Protein AF-A0A2V7ZCT7-F1 (afdb_monomer)

pLDDT: mean 86.46, std 10.09, range [55.41, 98.19]

Sequence (62 aa):
MVLPKLGTFGNAGVGIVRGPGLNVIDISATKEVHRTGRASIQLRTDVFNVLNVPVFNAPIGR

Secondary structure (DSSP, 8-state):
-PPPPTTS---PPTT-SPPPP-----EEEEEEEE-SSS-EEEEEEEESSTT-PPP-PPPPP-

Foldseek 3Di:
DDDDDPPDDDPDDPPPDDWDDDDADKDKDWDWDDDPDPDIDIDIDIDTRPVVDDDDDDDDDD

Mean predicted aligned error: 8.98 Å

Radius of gyration: 24.25 Å; Cα contacts (8 Å, |Δi|>4): 64; chains: 1; bounding box: 51×19×66 Å

Nearest PDB structures (foldseek):
  8a5p-assembly1_X  TM=2.691E-01  e=7.560E+00  Thermochaetoides thermophila

Solvent-accessible surface area (backbone atoms only — not comparable to full-atom values): 4492 Å² total; per-residue (Å²): 137,84,81,57,59,90,97,51,82,70,90,79,64,81,77,77,61,86,46,67,87,86,85,78,51,67,51,78,50,77,46,79,46,75,52,101,70,94,58,71,45,78,50,75,51,77,44,72,46,71,78,69,68,88,88,64,73,55,79,74,81,128

Structure (mmC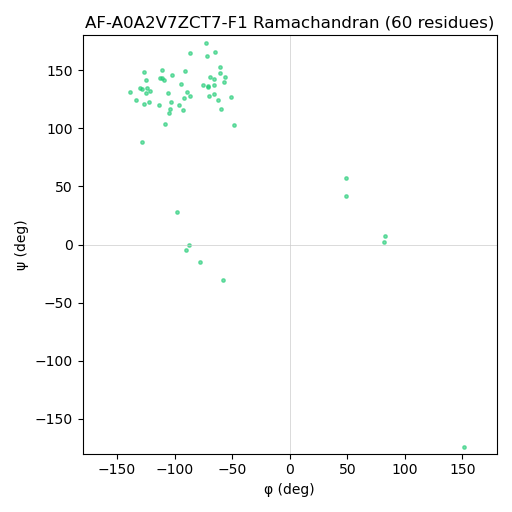IF, N/CA/C/O backbone):
data_AF-A0A2V7ZCT7-F1
#
_entry.id   AF-A0A2V7ZCT7-F1
#
loop_
_atom_site.group_PDB
_atom_site.id
_atom_site.type_symbol
_atom_site.label_atom_id
_atom_site.label_alt_id
_atom_site.label_comp_id
_atom_site.label_asym_id
_atom_site.label_entity_id
_atom_site.label_seq_id
_atom_site.pdbx_PDB_ins_code
_atom_site.Cartn_x
_atom_site.Cartn_y
_atom_site.Cartn_z
_atom_site.occupancy
_atom_site.B_iso_or_equiv
_atom_site.auth_seq_id
_atom_site.auth_comp_id
_atom_site.auth_asym_id
_atom_site.auth_atom_id
_atom_site.pdbx_PDB_model_num
ATOM 1 N N . MET A 1 1 ? 12.415 2.656 -40.061 1.00 55.41 1 MET A N 1
ATOM 2 C CA . MET A 1 1 ? 12.959 2.660 -38.686 1.00 55.41 1 MET A CA 1
ATOM 3 C C . MET A 1 1 ? 14.390 2.147 -38.766 1.00 55.41 1 MET A C 1
ATOM 5 O O . MET A 1 1 ? 14.575 1.004 -39.156 1.00 55.41 1 MET A O 1
ATOM 9 N N . VAL A 1 2 ? 15.386 3.010 -38.550 1.00 69.50 2 VAL A N 1
ATOM 10 C CA . VAL A 1 2 ? 16.814 2.646 -38.616 1.00 69.50 2 VAL A CA 1
ATOM 11 C C . VAL A 1 2 ? 17.258 2.187 -37.232 1.00 69.50 2 VAL A C 1
ATOM 13 O O . VAL A 1 2 ? 16.962 2.855 -36.244 1.00 69.50 2 VAL A O 1
ATOM 16 N N . LEU A 1 3 ? 17.935 1.042 -37.162 1.00 75.12 3 LEU A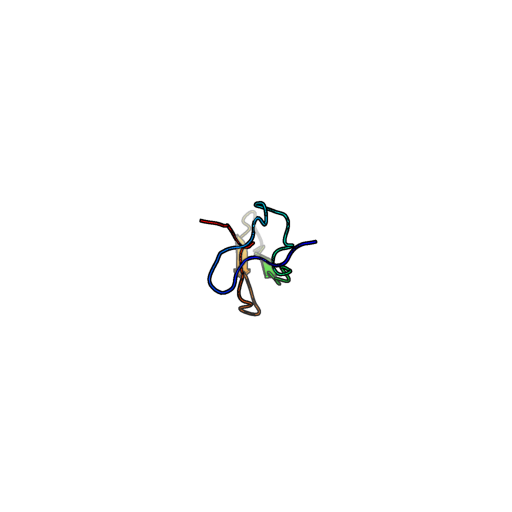 N 1
ATOM 17 C CA . LEU A 1 3 ? 18.525 0.556 -35.918 1.00 75.12 3 LEU A CA 1
ATOM 18 C C . LEU A 1 3 ? 19.737 1.430 -35.550 1.00 75.12 3 LEU A C 1
ATOM 20 O O . LEU A 1 3 ? 20.543 1.738 -36.433 1.00 75.12 3 LEU A O 1
ATOM 24 N N . PRO A 1 4 ? 19.884 1.840 -34.279 1.00 77.81 4 PRO A N 1
ATOM 25 C CA . PRO A 1 4 ? 21.058 2.578 -33.834 1.00 77.81 4 PRO A CA 1
ATOM 26 C C . PRO A 1 4 ? 22.331 1.745 -34.034 1.00 77.81 4 PRO A C 1
ATOM 28 O O . PRO A 1 4 ? 22.305 0.511 -34.036 1.00 77.81 4 PRO A O 1
ATOM 31 N N . LYS A 1 5 ? 23.465 2.430 -34.211 1.00 84.62 5 LYS A N 1
ATOM 32 C CA . LYS A 1 5 ? 24.779 1.793 -34.364 1.00 84.62 5 LYS A CA 1
ATOM 33 C C . LYS A 1 5 ? 25.058 0.900 -33.148 1.00 84.62 5 LYS A C 1
ATOM 35 O O . LYS A 1 5 ? 24.749 1.288 -32.021 1.00 84.62 5 LYS A O 1
ATOM 40 N N . LEU A 1 6 ? 25.650 -0.277 -33.360 1.00 84.81 6 LEU A N 1
ATOM 41 C CA . LEU A 1 6 ? 25.985 -1.204 -32.274 1.00 84.81 6 LEU A CA 1
ATOM 42 C C . LEU A 1 6 ? 26.778 -0.480 -31.168 1.00 84.81 6 LEU A C 1
ATOM 44 O O . LEU A 1 6 ? 27.769 0.190 -31.457 1.00 84.81 6 LEU A O 1
ATOM 48 N N . GLY A 1 7 ? 26.312 -0.593 -29.921 1.00 83.88 7 GLY A N 1
ATOM 49 C CA . GLY A 1 7 ? 26.898 0.090 -28.761 1.00 83.88 7 GLY A CA 1
ATOM 50 C C . GLY A 1 7 ? 26.463 1.548 -28.557 1.00 83.88 7 GLY A C 1
ATOM 51 O O . GLY A 1 7 ? 27.022 2.214 -27.692 1.00 83.88 7 GLY A O 1
ATOM 52 N N . THR A 1 8 ? 25.487 2.059 -29.318 1.00 83.88 8 THR A N 1
ATOM 53 C CA . THR A 1 8 ? 24.925 3.412 -29.129 1.00 83.88 8 THR A CA 1
ATOM 54 C C . THR A 1 8 ? 23.490 3.366 -28.609 1.00 83.88 8 THR A C 1
ATOM 56 O O . THR A 1 8 ? 22.745 2.424 -28.891 1.00 83.88 8 THR A O 1
ATOM 59 N N . PHE A 1 9 ? 23.096 4.387 -27.843 1.00 79.06 9 PHE A N 1
ATOM 60 C CA . PHE A 1 9 ? 21.711 4.549 -27.405 1.00 79.06 9 PHE A CA 1
ATOM 61 C C . PHE A 1 9 ? 20.804 4.900 -28.593 1.00 79.06 9 PHE A C 1
ATOM 63 O O . PHE A 1 9 ? 21.202 5.620 -29.510 1.00 79.06 9 PHE A O 1
ATOM 70 N N . GLY A 1 10 ? 19.571 4.388 -28.572 1.00 77.81 10 GLY A N 1
ATOM 71 C CA . GLY A 1 10 ? 18.524 4.813 -29.502 1.00 77.81 10 GLY A CA 1
ATOM 72 C C . GLY A 1 10 ? 17.997 6.216 -29.179 1.00 77.81 10 GLY A C 1
ATOM 73 O O . GLY A 1 10 ? 18.321 6.796 -28.150 1.00 77.81 10 GLY A O 1
ATOM 74 N N . ASN A 1 11 ? 17.133 6.749 -30.042 1.00 79.06 11 ASN A N 1
ATOM 75 C CA . ASN A 1 11 ? 16.516 8.077 -29.903 1.00 79.06 11 ASN A CA 1
ATOM 76 C C . ASN A 1 11 ? 15.097 8.033 -29.294 1.00 79.06 11 ASN A C 1
ATOM 78 O O . ASN A 1 11 ? 14.258 8.880 -29.597 1.00 79.06 11 ASN A O 1
ATOM 82 N N . ALA A 1 12 ? 14.809 7.019 -28.476 1.00 78.44 12 ALA A N 1
ATOM 83 C CA . ALA A 1 12 ? 13.521 6.854 -27.812 1.00 78.44 12 ALA A CA 1
ATOM 84 C C . ALA A 1 12 ? 13.233 8.029 -26.857 1.00 78.44 12 ALA A C 1
ATOM 86 O O . ALA A 1 12 ? 14.024 8.306 -25.959 1.00 78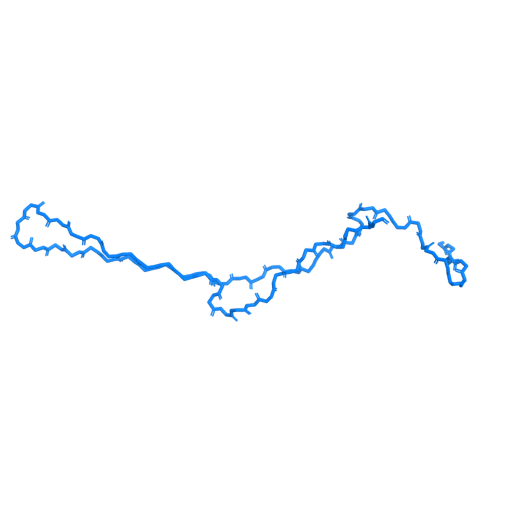.44 12 ALA A O 1
ATOM 87 N N . GLY A 1 13 ? 12.096 8.706 -27.041 1.00 76.50 13 GLY A N 1
ATOM 88 C CA . GLY A 1 13 ? 11.657 9.794 -26.164 1.00 76.50 13 GLY A CA 1
ATOM 89 C C . GLY A 1 13 ? 11.173 9.319 -24.787 1.00 76.50 13 GLY A C 1
ATOM 90 O O . GLY A 1 13 ? 10.810 8.157 -24.598 1.00 76.50 13 GLY A O 1
ATOM 91 N N . VAL A 1 14 ? 11.114 10.235 -23.816 1.00 79.00 14 VAL A N 1
ATOM 92 C CA . VAL A 1 14 ? 10.506 9.972 -22.499 1.00 79.00 14 VAL A CA 1
ATOM 93 C C . VAL A 1 14 ? 9.000 9.730 -22.660 1.00 79.00 14 VAL A C 1
ATOM 95 O O . VAL A 1 14 ? 8.329 10.434 -23.409 1.00 79.00 14 VAL A O 1
ATOM 98 N N . GLY A 1 15 ? 8.465 8.727 -21.960 1.00 78.94 15 GLY A N 1
ATOM 99 C CA . GLY A 1 15 ? 7.030 8.418 -21.960 1.00 78.94 15 GLY A CA 1
ATOM 100 C C . GLY A 1 15 ? 6.531 7.581 -23.145 1.00 78.94 15 GLY A C 1
ATOM 101 O O . GLY A 1 15 ? 5.339 7.291 -23.205 1.00 78.94 15 GLY A O 1
ATOM 102 N N . ILE A 1 16 ? 7.410 7.145 -24.063 1.00 83.56 16 ILE A N 1
ATOM 103 C CA . ILE A 1 16 ? 6.998 6.292 -25.197 1.00 83.56 16 ILE A CA 1
ATOM 104 C C . ILE A 1 16 ? 6.783 4.821 -24.809 1.00 83.56 16 ILE A C 1
ATOM 106 O O . ILE A 1 16 ? 6.199 4.058 -25.575 1.00 83.56 16 ILE A O 1
ATOM 110 N N . VAL A 1 17 ? 7.275 4.409 -23.637 1.00 84.44 17 VAL A N 1
ATOM 111 C CA . VAL A 1 17 ? 7.123 3.049 -23.107 1.00 84.44 17 VAL A CA 1
ATOM 112 C C . VAL A 1 17 ? 6.104 3.069 -21.977 1.00 84.44 17 VAL A C 1
ATOM 114 O O . VAL A 1 17 ? 6.200 3.874 -21.050 1.00 84.44 17 VAL A O 1
ATOM 117 N N . ARG A 1 18 ? 5.136 2.151 -22.035 1.00 84.25 18 ARG A N 1
ATOM 118 C CA . ARG A 1 18 ? 4.187 1.938 -20.941 1.00 84.25 18 ARG A CA 1
ATOM 119 C C . ARG A 1 18 ? 4.918 1.306 -19.755 1.00 84.25 18 ARG A C 1
ATOM 121 O O . ARG A 1 18 ? 5.591 0.292 -19.913 1.00 84.25 18 ARG A O 1
ATOM 128 N N . GLY A 1 19 ? 4.774 1.912 -18.578 1.00 84.75 19 GLY A N 1
ATOM 129 C CA . GLY A 1 19 ? 5.315 1.363 -17.338 1.00 84.75 19 GLY A CA 1
ATOM 130 C C . GLY A 1 19 ? 4.654 0.034 -16.940 1.00 84.75 19 GLY A C 1
ATOM 131 O O . GLY A 1 19 ? 3.601 -0.320 -17.482 1.00 84.75 19 GLY A O 1
ATOM 132 N N . PRO A 1 20 ? 5.254 -0.704 -15.994 1.00 87.62 20 PRO A N 1
ATOM 133 C CA . PRO A 1 20 ? 4.663 -1.925 -15.457 1.00 87.62 20 PRO A CA 1
ATOM 134 C C . PRO A 1 20 ? 3.264 -1.665 -14.883 1.00 87.62 20 PRO A C 1
ATOM 136 O O . PRO A 1 20 ? 2.998 -0.603 -14.321 1.00 87.62 20 PRO A O 1
ATOM 139 N N . GLY A 1 21 ? 2.358 -2.630 -15.047 1.00 86.69 21 GLY A N 1
ATOM 140 C CA . GLY A 1 21 ? 1.016 -2.538 -14.475 1.00 86.69 21 GLY A CA 1
ATOM 141 C C . GLY A 1 21 ? 1.058 -2.557 -12.947 1.00 86.69 21 GLY A C 1
ATOM 142 O O . GLY A 1 21 ? 1.854 -3.290 -12.360 1.00 86.69 21 GLY A O 1
ATOM 143 N N . LEU A 1 22 ? 0.182 -1.779 -12.311 1.00 91.31 22 LEU A N 1
ATOM 144 C CA . LEU A 1 22 ? 0.042 -1.730 -10.859 1.00 91.31 22 LEU A CA 1
ATOM 145 C C . LEU A 1 22 ? -1.220 -2.485 -10.439 1.00 91.31 22 LEU A C 1
ATOM 147 O O . LEU A 1 22 ? -2.326 -2.048 -10.741 1.00 91.31 22 LEU A O 1
ATOM 151 N N . ASN A 1 23 ? -1.047 -3.603 -9.735 1.00 92.81 23 ASN A N 1
ATOM 152 C CA . ASN A 1 23 ? -2.145 -4.393 -9.179 1.00 92.81 23 ASN A CA 1
ATOM 153 C C . ASN A 1 23 ? -1.874 -4.625 -7.693 1.00 92.81 23 ASN A C 1
ATOM 155 O O . ASN A 1 23 ? -1.223 -5.600 -7.335 1.00 92.81 23 ASN A O 1
ATOM 159 N N . VAL A 1 24 ? -2.328 -3.702 -6.847 1.00 96.50 24 VAL A N 1
ATOM 160 C CA . VAL A 1 24 ? -2.131 -3.744 -5.391 1.00 96.50 24 VAL A CA 1
ATOM 161 C C . VAL A 1 24 ? -3.470 -4.007 -4.715 1.00 96.50 24 VAL A C 1
ATOM 163 O O . VAL A 1 24 ? -4.504 -3.522 -5.170 1.00 96.50 24 VAL A O 1
ATOM 166 N N . ILE A 1 25 ? -3.440 -4.789 -3.637 1.00 97.25 25 ILE A N 1
ATOM 167 C CA . ILE A 1 25 ? -4.599 -5.022 -2.777 1.00 97.25 25 ILE A CA 1
ATOM 168 C C . ILE A 1 25 ? -4.312 -4.398 -1.418 1.00 97.25 25 ILE A C 1
ATOM 170 O O . ILE A 1 25 ? -3.368 -4.803 -0.736 1.00 97.25 25 ILE A O 1
ATOM 174 N N . ASP A 1 26 ? -5.165 -3.454 -1.038 1.00 98.00 26 ASP A N 1
ATOM 175 C CA . ASP A 1 26 ? -5.172 -2.806 0.268 1.00 98.00 26 ASP A CA 1
ATOM 176 C C . ASP A 1 26 ? -6.444 -3.209 1.016 1.00 98.00 26 ASP A C 1
ATOM 178 O O . ASP A 1 26 ? -7.508 -3.377 0.413 1.00 98.00 26 ASP A O 1
ATOM 182 N N . ILE A 1 27 ? -6.337 -3.393 2.330 1.00 98.06 27 ILE A N 1
ATOM 183 C CA . ILE A 1 27 ? -7.458 -3.803 3.178 1.00 98.06 27 ILE A CA 1
ATOM 184 C C . ILE A 1 27 ? -7.577 -2.842 4.355 1.00 98.06 27 ILE A C 1
ATOM 186 O O . ILE A 1 27 ? -6.602 -2.553 5.047 1.00 98.06 27 ILE A O 1
ATOM 190 N N . SER A 1 28 ? -8.812 -2.418 4.615 1.00 98.19 28 SER A N 1
ATOM 191 C CA . SER A 1 28 ? -9.182 -1.608 5.771 1.00 98.19 28 SER A CA 1
ATOM 192 C C . SER A 1 28 ? -10.281 -2.302 6.561 1.00 98.19 28 SER A C 1
ATOM 194 O O . SER A 1 28 ? -11.271 -2.768 5.996 1.00 98.19 28 SER A O 1
ATOM 196 N N . ALA A 1 29 ? -10.124 -2.338 7.880 1.00 97.94 29 ALA A N 1
ATOM 197 C CA . ALA A 1 29 ? -11.127 -2.833 8.806 1.00 97.94 29 ALA A CA 1
ATOM 198 C C . ALA A 1 29 ? -11.441 -1.758 9.847 1.00 97.94 29 ALA A C 1
ATOM 200 O O . ALA A 1 29 ? -10.540 -1.212 10.485 1.00 97.94 29 ALA A O 1
ATOM 201 N N . THR A 1 30 ? -12.731 -1.496 10.044 1.00 97.94 30 THR A N 1
ATOM 202 C CA . THR A 1 30 ? -13.225 -0.552 11.048 1.00 97.94 30 THR A CA 1
ATOM 203 C C . THR A 1 30 ? -14.307 -1.222 11.873 1.00 97.94 30 THR A C 1
ATOM 205 O O . THR A 1 30 ? -15.209 -1.860 11.331 1.00 97.94 30 THR A O 1
ATOM 208 N N . LYS A 1 31 ? -14.231 -1.061 13.191 1.00 95.56 31 LYS A N 1
ATOM 209 C CA . LYS A 1 31 ? -15.231 -1.551 14.128 1.00 95.56 31 LYS A CA 1
ATOM 210 C C . LYS A 1 31 ? -15.585 -0.468 15.129 1.00 95.56 31 LYS A C 1
ATOM 212 O O . LYS A 1 31 ? -14.725 -0.003 15.870 1.00 95.56 31 LYS A O 1
ATOM 217 N N . GLU A 1 32 ? -16.869 -0.158 15.211 1.00 94.31 32 GLU A N 1
ATOM 218 C CA . GLU A 1 32 ? -17.420 0.641 16.298 1.00 94.31 32 GLU A CA 1
ATOM 219 C C . GLU A 1 32 ? -17.781 -0.259 17.479 1.00 94.31 32 GLU A C 1
ATOM 221 O O . GLU A 1 32 ? -18.488 -1.261 17.344 1.00 94.31 32 GLU A O 1
ATOM 226 N N . VAL A 1 33 ? -17.282 0.091 18.659 1.00 92.75 33 VAL A N 1
ATOM 227 C CA . VAL A 1 33 ? -17.632 -0.540 19.926 1.00 92.75 33 VAL A CA 1
ATOM 228 C C . VAL A 1 33 ? -18.490 0.441 20.710 1.00 92.75 33 VAL A C 1
ATOM 230 O O . VAL A 1 33 ? -17.998 1.404 21.301 1.00 92.75 33 VAL A O 1
ATOM 233 N N . HIS A 1 34 ? -19.793 0.171 20.731 1.00 88.94 34 HIS A N 1
ATOM 234 C CA . HIS A 1 34 ? -20.749 0.886 21.567 1.00 88.94 34 HIS A CA 1
ATOM 235 C C . HIS A 1 34 ? -20.914 0.127 22.888 1.00 88.94 34 HIS A C 1
ATOM 237 O O . HIS A 1 34 ? -21.395 -1.006 22.901 1.00 88.94 34 HIS A O 1
ATOM 243 N N . ARG A 1 35 ? -20.517 0.733 24.014 1.00 77.75 35 ARG A N 1
ATOM 244 C CA . ARG A 1 35 ? -20.973 0.277 25.338 1.00 77.75 35 ARG A CA 1
ATOM 245 C C . ARG A 1 35 ? -22.243 1.033 25.713 1.00 77.75 35 ARG A C 1
ATOM 247 O O . ARG A 1 35 ? -22.403 2.184 25.326 1.00 77.75 35 ARG A O 1
ATOM 254 N N . THR A 1 36 ? -23.123 0.394 26.486 1.00 75.19 36 THR A N 1
ATOM 255 C CA . THR A 1 36 ? -24.341 0.997 27.054 1.00 75.19 36 THR A CA 1
ATOM 256 C C . THR A 1 36 ? -24.008 2.338 27.721 1.00 75.19 36 THR A C 1
ATOM 258 O O . THR A 1 36 ? -23.410 2.368 28.795 1.00 75.19 36 THR A O 1
ATOM 261 N N . GLY A 1 37 ? -24.321 3.444 27.042 1.00 75.50 37 GLY A N 1
ATOM 262 C CA . GLY A 1 37 ? -23.882 4.796 27.387 1.00 75.50 37 GLY A CA 1
ATOM 263 C C . GLY A 1 37 ? -23.786 5.695 26.146 1.00 75.50 37 GLY A C 1
ATOM 264 O O . GLY A 1 37 ? -24.166 5.293 25.051 1.00 75.50 37 GLY A O 1
ATOM 265 N N . ARG A 1 38 ? -23.287 6.929 26.312 1.00 80.94 38 ARG A N 1
ATOM 266 C CA . ARG A 1 38 ? -23.115 7.908 25.211 1.00 80.94 38 ARG A CA 1
ATOM 267 C C . ARG A 1 38 ? -21.748 7.832 24.518 1.00 80.94 38 ARG A C 1
ATOM 269 O O . ARG A 1 38 ? -21.511 8.562 23.564 1.00 80.94 38 ARG A O 1
ATOM 276 N N . ALA A 1 39 ? -20.844 6.994 25.022 1.00 83.88 39 ALA A N 1
ATOM 277 C CA . ALA A 1 39 ? -19.492 6.862 24.496 1.00 83.88 39 ALA A CA 1
ATOM 278 C C . ALA A 1 39 ? -19.412 5.720 23.474 1.00 83.88 39 ALA A C 1
ATOM 280 O O . ALA A 1 39 ? -19.959 4.637 23.688 1.00 83.88 39 ALA A O 1
ATOM 281 N N . SER A 1 40 ? -18.689 5.963 22.383 1.00 88.00 40 SER A N 1
ATOM 282 C CA . SER A 1 40 ? -18.330 4.958 21.382 1.00 88.00 40 SER A CA 1
ATOM 283 C C . SER A 1 40 ? -16.821 4.968 21.180 1.00 88.00 40 SER A C 1
ATOM 285 O O . SER A 1 40 ? -16.176 6.000 21.370 1.00 88.00 40 SER A O 1
ATOM 287 N N . ILE A 1 41 ? -16.261 3.805 20.863 1.00 93.12 41 ILE A N 1
ATOM 288 C CA . ILE A 1 41 ? -14.841 3.637 20.562 1.00 93.12 41 ILE A CA 1
ATOM 289 C C . ILE A 1 41 ? -14.738 3.033 19.167 1.00 93.12 41 ILE A C 1
ATOM 291 O O . ILE A 1 41 ? -15.242 1.933 18.948 1.00 93.12 41 ILE A O 1
ATOM 295 N N . GLN A 1 42 ? -14.033 3.708 18.264 1.00 94.44 42 GLN A N 1
ATOM 296 C CA . GLN A 1 42 ? -13.696 3.167 16.953 1.00 94.44 42 GLN A CA 1
ATOM 297 C C . GLN A 1 42 ? -12.333 2.473 17.018 1.00 94.44 42 GLN A C 1
ATOM 299 O O . GLN A 1 42 ? -11.334 3.078 17.407 1.00 94.44 42 GLN A O 1
ATOM 304 N N . LEU A 1 43 ? -12.282 1.21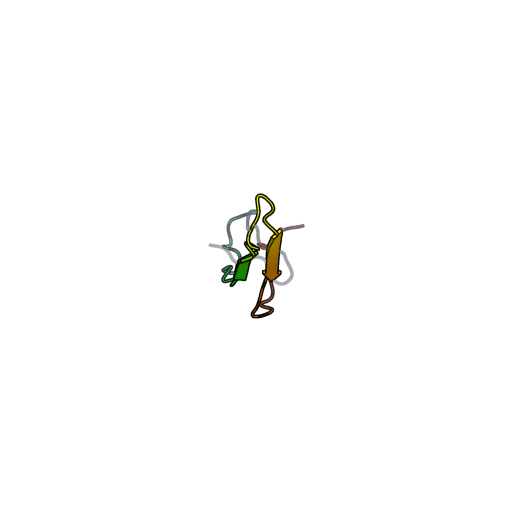0 16.600 1.00 95.50 43 LEU A N 1
ATOM 305 C CA . LEU A 1 43 ? -11.043 0.505 16.297 1.00 95.50 43 LEU A CA 1
ATOM 306 C C . LEU A 1 43 ? -10.883 0.439 14.781 1.00 95.50 43 LEU A C 1
ATOM 308 O O . LEU A 1 43 ? -11.750 -0.1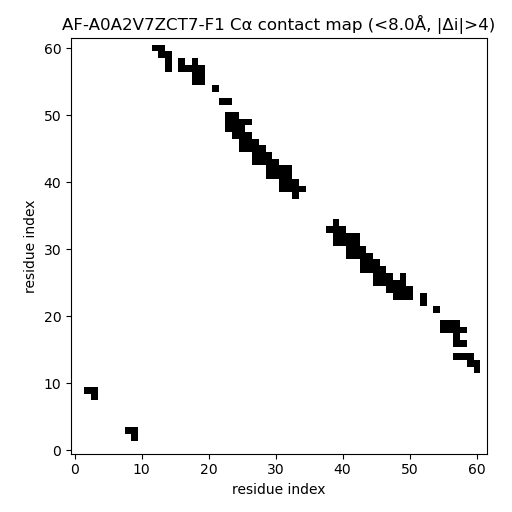00 14.092 1.00 95.50 43 LEU A O 1
ATOM 312 N N . ARG A 1 44 ? -9.768 0.959 14.271 1.00 97.25 44 ARG A N 1
ATOM 313 C CA . ARG A 1 44 ? -9.438 0.933 12.847 1.00 97.25 44 ARG A CA 1
ATOM 314 C C . ARG A 1 44 ? -8.076 0.291 12.621 1.00 97.25 44 ARG A C 1
ATOM 316 O O . ARG A 1 44 ? -7.141 0.508 13.390 1.00 97.25 44 ARG A O 1
ATOM 323 N N . THR A 1 45 ? -7.966 -0.494 11.559 1.00 97.88 45 THR A N 1
ATOM 324 C CA . THR A 1 45 ? -6.708 -1.077 11.094 1.00 97.88 45 THR A CA 1
ATOM 325 C C . THR A 1 45 ? -6.658 -1.007 9.577 1.00 97.88 45 THR A C 1
ATOM 327 O O . THR A 1 45 ? -7.608 -1.408 8.907 1.00 97.88 45 THR A O 1
ATOM 330 N N . ASP A 1 46 ? -5.543 -0.511 9.053 1.00 98.06 46 ASP A N 1
ATOM 331 C CA . ASP A 1 46 ? -5.276 -0.406 7.624 1.00 98.06 46 ASP A CA 1
ATOM 332 C C . ASP A 1 46 ? -4.002 -1.201 7.304 1.00 98.06 46 ASP A C 1
ATOM 334 O O . ASP A 1 46 ? -2.993 -1.077 8.003 1.00 98.06 46 ASP A O 1
ATOM 338 N N . VAL A 1 47 ? -4.056 -2.034 6.265 1.00 98.12 47 VAL A N 1
ATOM 339 C CA . VAL A 1 47 ? -2.917 -2.807 5.760 1.00 98.12 47 VAL A CA 1
ATOM 340 C C . VAL A 1 47 ? -2.776 -2.530 4.272 1.00 98.12 47 VAL A C 1
ATOM 342 O O . VAL A 1 47 ? -3.692 -2.788 3.490 1.00 98.12 47 VAL A O 1
ATOM 345 N N . PHE A 1 48 ? -1.611 -2.016 3.894 1.00 97.25 48 PHE A N 1
ATOM 346 C CA . PHE A 1 48 ? -1.297 -1.655 2.518 1.00 97.25 48 PHE A CA 1
ATOM 347 C C . PHE A 1 48 ? -0.411 -2.708 1.878 1.00 97.25 48 PHE A C 1
ATOM 349 O O . PHE A 1 48 ? 0.453 -3.282 2.542 1.00 97.25 48 PHE A O 1
ATOM 356 N N . ASN A 1 49 ? -0.608 -2.923 0.581 1.00 96.62 49 ASN A N 1
ATOM 357 C CA . ASN A 1 49 ? 0.107 -3.920 -0.195 1.00 96.62 49 ASN A CA 1
ATOM 358 C C . ASN A 1 49 ? 0.106 -5.289 0.496 1.00 96.62 49 ASN A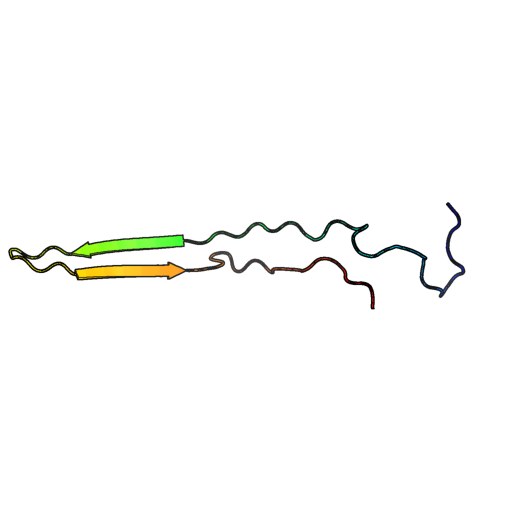 C 1
ATOM 360 O O . ASN A 1 49 ? 1.154 -5.867 0.782 1.00 96.62 49 ASN A O 1
ATOM 364 N N . VAL A 1 50 ? -1.092 -5.807 0.774 1.00 97.31 50 VAL A N 1
ATOM 365 C CA . VAL A 1 50 ? -1.295 -7.043 1.550 1.00 97.31 50 VAL A CA 1
ATOM 366 C C . VAL A 1 50 ? -0.591 -8.242 0.909 1.00 97.31 50 VAL A C 1
ATOM 368 O O . VAL A 1 50 ? -0.138 -9.147 1.603 1.00 97.31 50 VAL A O 1
ATOM 371 N N . LEU A 1 51 ? -0.462 -8.236 -0.420 1.00 96.75 51 LEU A N 1
ATOM 372 C CA . LEU A 1 51 ? 0.237 -9.276 -1.178 1.00 96.75 51 LEU A CA 1
ATOM 373 C C . LEU A 1 51 ? 1.749 -9.030 -1.321 1.00 96.75 51 LEU A C 1
ATOM 375 O O . LEU A 1 51 ? 2.430 -9.836 -1.950 1.00 96.75 51 LEU A O 1
ATOM 379 N N . ASN A 1 52 ? 2.269 -7.930 -0.769 1.00 94.88 52 ASN A N 1
ATOM 380 C CA . ASN A 1 52 ? 3.661 -7.496 -0.880 1.00 94.88 52 ASN A CA 1
ATOM 381 C C . ASN A 1 52 ? 4.187 -7.510 -2.330 1.00 94.88 52 ASN A C 1
ATOM 383 O O . ASN A 1 52 ? 5.303 -7.949 -2.614 1.00 94.88 52 ASN A O 1
ATOM 387 N N . VAL A 1 53 ? 3.363 -7.058 -3.277 1.00 95.12 53 VAL A N 1
ATOM 388 C CA . VAL A 1 53 ? 3.740 -6.977 -4.691 1.00 95.12 53 VAL A CA 1
ATOM 389 C C . VAL A 1 53 ? 4.691 -5.797 -4.924 1.00 95.12 53 VAL A C 1
ATOM 391 O O . VAL A 1 53 ? 4.470 -4.712 -4.380 1.00 95.12 53 VAL A O 1
ATOM 394 N N . PRO A 1 54 ? 5.758 -5.975 -5.723 1.00 92.88 54 PRO A N 1
ATOM 395 C CA . PRO A 1 54 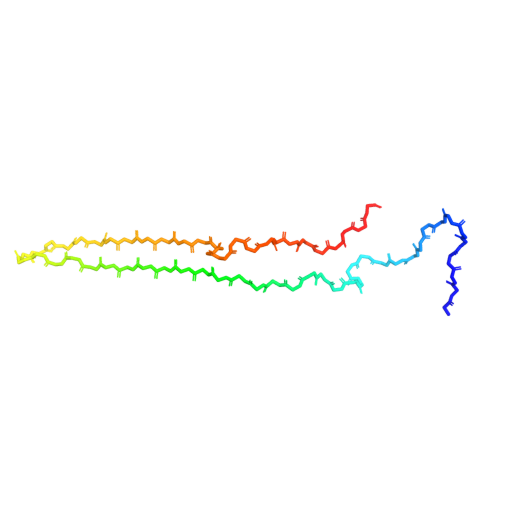? 6.710 -4.909 -6.006 1.00 92.88 54 PRO A CA 1
ATOM 396 C C . PRO A 1 54 ? 6.098 -3.838 -6.917 1.00 92.88 54 PRO A C 1
ATOM 398 O O . PRO A 1 54 ? 5.459 -4.146 -7.923 1.00 92.88 54 PRO A O 1
ATOM 401 N N . VAL A 1 55 ? 6.343 -2.568 -6.585 1.00 90.88 55 VAL A N 1
ATOM 402 C CA . VAL A 1 55 ? 5.883 -1.409 -7.363 1.00 90.88 55 VAL A CA 1
ATOM 403 C C . VAL A 1 55 ? 7.053 -0.833 -8.149 1.00 90.88 55 VAL A C 1
ATOM 405 O O . VAL A 1 55 ? 8.027 -0.348 -7.575 1.00 90.88 55 VAL A O 1
ATOM 408 N N . PHE A 1 56 ? 6.946 -0.872 -9.475 1.00 88.94 56 PHE A N 1
ATOM 409 C CA . PHE A 1 56 ? 7.956 -0.343 -10.386 1.00 88.94 56 PHE A CA 1
ATOM 410 C C . PHE A 1 56 ? 7.449 0.921 -11.071 1.00 88.94 56 PHE A C 1
ATOM 412 O O . PHE A 1 56 ? 6.287 1.000 -11.465 1.00 88.94 56 PHE A O 1
ATOM 419 N N . ASN A 1 57 ? 8.336 1.897 -11.250 1.00 84.06 57 ASN A N 1
ATOM 420 C CA . ASN A 1 57 ? 8.009 3.108 -11.990 1.00 84.06 57 ASN A CA 1
ATOM 421 C C . ASN A 1 57 ? 8.251 2.930 -13.498 1.00 84.06 57 ASN A C 1
ATOM 423 O O . ASN A 1 57 ? 8.943 2.003 -13.929 1.00 84.06 57 ASN A O 1
ATOM 427 N N . ALA A 1 58 ? 7.704 3.840 -14.304 1.00 81.62 58 ALA A N 1
ATOM 428 C CA . ALA A 1 58 ? 8.020 3.895 -15.725 1.00 81.62 58 ALA A CA 1
ATOM 429 C C . ALA A 1 58 ? 9.528 4.145 -15.945 1.00 81.62 58 ALA A C 1
ATOM 431 O O . ALA A 1 58 ? 10.154 4.855 -15.149 1.00 81.62 58 ALA A O 1
ATOM 432 N N . PRO A 1 59 ? 10.122 3.603 -17.025 1.00 76.62 59 PRO A N 1
ATOM 433 C CA . PRO A 1 59 ? 11.503 3.901 -17.374 1.00 76.62 59 PRO A CA 1
ATOM 434 C C . PRO A 1 59 ? 11.666 5.404 -17.619 1.00 76.62 59 PRO A C 1
ATOM 436 O O . PRO A 1 59 ? 11.072 5.957 -18.545 1.00 76.62 59 PRO A O 1
ATOM 439 N N . ILE A 1 60 ? 12.480 6.063 -16.796 1.00 71.81 60 ILE A N 1
ATOM 440 C CA .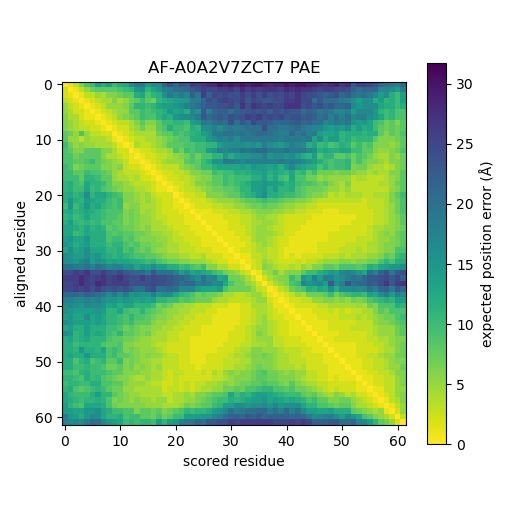 ILE A 1 60 ? 12.928 7.433 -17.049 1.00 71.81 60 ILE A CA 1
ATOM 441 C C . ILE A 1 60 ? 14.297 7.357 -17.729 1.00 71.81 60 ILE A C 1
ATOM 443 O O . ILE A 1 60 ? 15.232 6.764 -17.191 1.00 71.81 60 ILE A O 1
ATOM 447 N N . GLY A 1 61 ? 14.401 7.894 -18.947 1.00 66.69 61 GLY A N 1
ATOM 448 C CA . GLY A 1 61 ? 15.699 8.093 -19.593 1.00 66.69 61 GLY A CA 1
ATOM 449 C C . GLY A 1 61 ? 16.489 9.127 -18.793 1.00 66.69 61 GLY A C 1
ATOM 450 O O . GLY A 1 61 ? 15.929 10.168 -18.451 1.00 66.69 61 GLY A O 1
ATOM 451 N N . ARG A 1 62 ? 17.737 8.811 -18.437 1.00 58.94 62 ARG A N 1
ATOM 452 C CA . ARG A 1 62 ? 18.683 9.781 -17.871 1.00 58.94 62 ARG A CA 1
ATOM 453 C C . 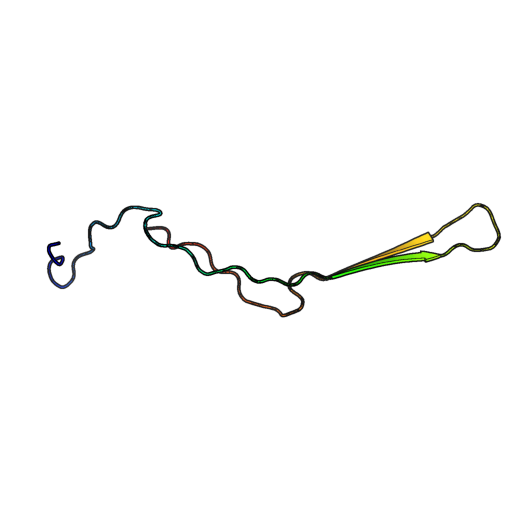ARG A 1 62 ? 19.485 10.430 -18.983 1.00 58.94 62 ARG A C 1
ATOM 455 O O . ARG A 1 62 ? 19.838 9.687 -19.926 1.00 58.94 62 ARG A O 1
#